Protein AF-A0A518FLQ7-F1 (afdb_monomer_lite)

Secondary structure (DSSP, 8-state):
-B-TT----HHHHGGGTT---SEEE-TT----HHHHHHHHHHS-TTS-PEEE---

Radius of gyration: 10.25 Å; chains: 1; bounding box: 26×19×23 Å

Sequence (55 aa):
MYLRNTNITDEGLKQLHGLAVYEIDLTETRVSDAAVAELLATIPAYLDCQIIRKP

Foldseek 3Di:
DECAPHAQELVNLVVCAQDQDQEYEQENYPYDPVSVVVRVVRHPPVHNHYYHYDD

Structure (mmCIF, N/CA/C/O backbone):
data_AF-A0A518FLQ7-F1
#
_entry.id   AF-A0A518FLQ7-F1
#
loop_
_atom_site.group_PDB
_atom_site.id
_atom_site.type_symbol
_atom_site.label_atom_id
_atom_site.label_alt_id
_atom_site.label_comp_id
_atom_site.label_asym_id
_atom_site.label_entity_id
_atom_site.label_seq_id
_atom_site.pdbx_PDB_ins_code
_atom_site.Cartn_x
_atom_site.Cartn_y
_atom_site.Cartn_z
_atom_site.occupancy
_atom_site.B_iso_or_equiv
_atom_site.auth_seq_id
_atom_site.auth_comp_id
_atom_site.auth_asym_id
_atom_site.auth_atom_id
_atom_site.pdbx_PDB_model_num
ATOM 1 N N . MET A 1 1 ? -3.415 6.229 -7.631 1.00 91.06 1 MET A N 1
ATOM 2 C CA . 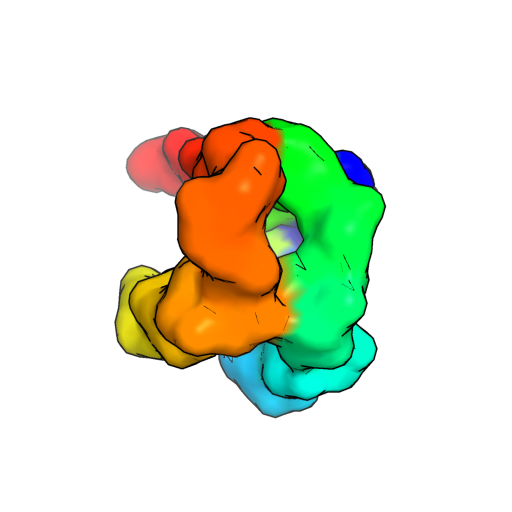MET A 1 1 ? -4.568 5.322 -7.453 1.00 91.06 1 MET A CA 1
ATOM 3 C C . MET A 1 1 ? -5.274 5.717 -6.168 1.00 91.06 1 MET A C 1
ATOM 5 O O . MET A 1 1 ? -4.611 5.846 -5.150 1.00 91.06 1 MET A O 1
ATOM 9 N N . TYR A 1 2 ? -6.589 5.932 -6.206 1.00 94.38 2 TYR A N 1
ATOM 10 C CA . TYR A 1 2 ? -7.353 6.385 -5.039 1.00 94.38 2 TYR A CA 1
ATOM 11 C C . TYR A 1 2 ? -8.158 5.226 -4.449 1.00 94.38 2 TYR A C 1
ATOM 13 O O . TYR A 1 2 ? -9.171 4.835 -5.023 1.00 94.38 2 TYR A O 1
ATOM 21 N N . LEU A 1 3 ? -7.698 4.682 -3.320 1.00 95.38 3 LEU A N 1
ATOM 22 C CA . LEU A 1 3 ? -8.368 3.613 -2.567 1.00 95.38 3 LEU A CA 1
ATOM 23 C C . LEU A 1 3 ? -8.886 4.100 -1.208 1.00 95.38 3 LEU A C 1
ATOM 25 O O . LEU A 1 3 ? -9.356 3.291 -0.403 1.00 95.38 3 LEU A O 1
ATOM 29 N N . ARG A 1 4 ? -8.818 5.412 -0.955 1.00 95.31 4 ARG A N 1
ATOM 30 C CA . ARG A 1 4 ? -9.305 6.024 0.278 1.00 95.31 4 ARG A CA 1
ATOM 31 C C . ARG A 1 4 ? -10.743 5.612 0.584 1.00 95.31 4 ARG A C 1
ATOM 33 O O . ARG A 1 4 ? -11.578 5.543 -0.322 1.00 95.31 4 ARG A O 1
ATOM 40 N N . ASN A 1 5 ? -11.020 5.361 1.857 1.00 95.38 5 ASN A N 1
ATOM 41 C CA . ASN A 1 5 ? -12.352 5.035 2.375 1.00 95.38 5 ASN A CA 1
ATOM 42 C C . ASN A 1 5 ? -12.962 3.761 1.756 1.00 95.38 5 ASN A C 1
ATOM 44 O O . ASN A 1 5 ? -14.182 3.586 1.747 1.00 95.38 5 ASN A O 1
ATOM 48 N N . THR A 1 6 ? -12.132 2.865 1.217 1.00 96.31 6 THR A N 1
ATOM 49 C CA . THR A 1 6 ? -12.573 1.544 0.759 1.00 96.31 6 THR A CA 1
ATOM 50 C C . THR A 1 6 ? -12.353 0.492 1.845 1.00 96.31 6 THR A C 1
ATOM 52 O O . THR A 1 6 ? -11.488 0.625 2.708 1.00 96.31 6 THR A O 1
ATOM 55 N N . ASN A 1 7 ? -13.104 -0.610 1.771 1.00 95.44 7 ASN A N 1
ATOM 56 C CA . ASN A 1 7 ? -12.910 -1.780 2.638 1.00 95.44 7 ASN A CA 1
ATOM 57 C C . ASN A 1 7 ? -11.804 -2.721 2.122 1.00 95.44 7 ASN A C 1
ATOM 59 O O . ASN A 1 7 ? -11.891 -3.933 2.318 1.00 95.44 7 ASN A O 1
ATOM 63 N N . ILE A 1 8 ? -10.791 -2.193 1.428 1.00 95.81 8 ILE A N 1
ATOM 64 C CA . ILE A 1 8 ? -9.661 -3.010 0.985 1.00 95.81 8 ILE A CA 1
ATOM 65 C C . ILE A 1 8 ? -8.916 -3.585 2.201 1.00 95.81 8 ILE A C 1
ATOM 67 O O . ILE A 1 8 ? -8.731 -2.911 3.217 1.00 95.81 8 ILE A O 1
ATOM 71 N N . THR A 1 9 ? -8.531 -4.854 2.090 1.00 95.62 9 THR A N 1
ATOM 72 C CA . THR A 1 9 ? -7.755 -5.598 3.089 1.00 95.62 9 THR A CA 1
ATOM 73 C C . THR A 1 9 ? -6.331 -5.832 2.593 1.00 95.62 9 THR A C 1
ATOM 75 O O . THR A 1 9 ? -6.038 -5.614 1.416 1.00 95.62 9 THR A O 1
ATOM 78 N N . ASP A 1 10 ? -5.467 -6.345 3.465 1.00 97.12 10 ASP A N 1
ATOM 79 C CA . ASP A 1 10 ? -4.106 -6.769 3.118 1.00 97.12 10 ASP A CA 1
ATOM 80 C C . ASP A 1 10 ? -4.102 -7.757 1.933 1.00 97.12 10 ASP A C 1
ATOM 82 O O . ASP A 1 10 ? -3.348 -7.599 0.975 1.00 97.12 10 ASP A O 1
ATOM 86 N N . GLU A 1 11 ? -5.021 -8.724 1.923 1.00 95.81 11 GLU A N 1
ATOM 87 C CA . GLU A 1 11 ? -5.217 -9.677 0.822 1.00 95.81 11 GLU A CA 1
ATOM 88 C C . GLU A 1 11 ? -5.657 -8.996 -0.476 1.00 95.81 11 GLU A C 1
ATOM 90 O O . GLU A 1 11 ? -5.225 -9.394 -1.559 1.00 95.81 11 GLU A O 1
ATOM 95 N N . GLY A 1 12 ? -6.506 -7.970 -0.381 1.00 94.31 12 GLY A N 1
ATOM 96 C CA . GLY A 1 12 ? -6.902 -7.166 -1.534 1.00 94.31 12 GLY A CA 1
ATOM 97 C C . GLY A 1 12 ? -5.725 -6.378 -2.107 1.00 94.31 12 GLY A C 1
ATOM 98 O O . GLY A 1 12 ? -5.588 -6.277 -3.324 1.00 94.31 12 GLY A O 1
ATOM 99 N N . LEU A 1 13 ? -4.839 -5.879 -1.242 1.00 94.88 13 LEU A N 1
ATOM 100 C CA . LEU A 1 13 ? -3.654 -5.124 -1.640 1.00 94.88 13 LEU A CA 1
ATOM 101 C C . LEU A 1 13 ? -2.668 -5.971 -2.459 1.00 94.88 13 LEU A C 1
ATOM 103 O O . LEU A 1 13 ? -2.055 -5.458 -3.392 1.00 94.88 13 LEU A O 1
ATOM 107 N N . LYS A 1 14 ? -2.579 -7.281 -2.198 1.00 94.56 14 LYS A N 1
ATOM 108 C CA . LYS A 1 14 ? -1.731 -8.209 -2.975 1.00 94.56 14 LYS A CA 1
ATOM 109 C C . LYS A 1 14 ? -2.106 -8.290 -4.455 1.00 94.56 14 LYS A C 1
ATOM 111 O O . LYS A 1 14 ? -1.262 -8.603 -5.289 1.00 94.56 14 LYS A O 1
ATOM 116 N N . GLN A 1 15 ? -3.353 -7.975 -4.809 1.00 93.44 15 GLN A N 1
ATOM 117 C CA .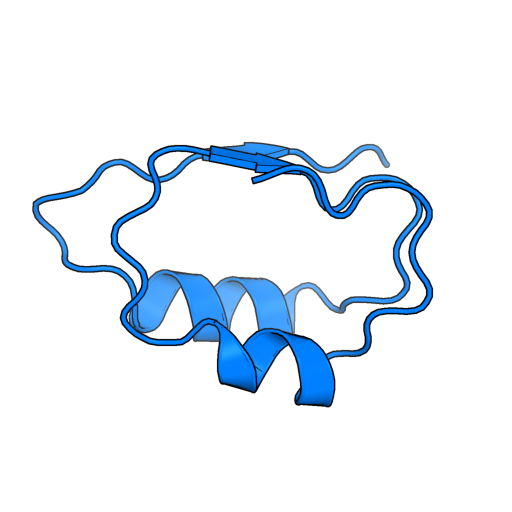 GLN A 1 15 ? -3.790 -7.910 -6.211 1.00 93.44 15 GLN A CA 1
ATOM 118 C C . GLN A 1 15 ? -3.187 -6.716 -6.968 1.00 93.44 15 GLN A C 1
ATOM 120 O O . GLN A 1 15 ? -3.307 -6.633 -8.187 1.00 93.44 15 GLN A O 1
ATOM 125 N N . LEU A 1 16 ? -2.546 -5.787 -6.254 1.00 91.12 16 LEU A N 1
ATOM 126 C CA . LEU A 1 16 ? -1.909 -4.595 -6.807 1.00 91.12 16 LEU A CA 1
ATOM 127 C C . LEU A 1 16 ? -0.408 -4.794 -7.078 1.00 91.12 16 LEU A C 1
ATOM 129 O O . LEU A 1 16 ? 0.262 -3.858 -7.515 1.00 91.12 16 LEU A O 1
ATOM 133 N N . HIS A 1 17 ? 0.135 -5.989 -6.826 1.00 90.56 17 HIS A N 1
ATOM 134 C CA . HIS A 1 17 ? 1.547 -6.281 -7.062 1.00 90.56 17 HIS A CA 1
ATOM 135 C C . HIS A 1 17 ? 1.934 -6.092 -8.534 1.00 90.56 17 HIS A C 1
ATOM 137 O O . HIS A 1 17 ? 1.223 -6.515 -9.445 1.00 90.56 17 HIS A O 1
ATOM 143 N N . GLY A 1 18 ? 3.088 -5.462 -8.764 1.00 85.69 18 GLY A N 1
ATOM 144 C CA . GLY A 1 18 ? 3.602 -5.192 -10.109 1.00 85.69 18 GLY A CA 1
ATOM 145 C C . GLY A 1 18 ? 2.892 -4.056 -10.855 1.00 85.69 18 GLY A C 1
ATOM 146 O O . GLY A 1 18 ? 3.190 -3.824 -12.028 1.00 85.69 18 GLY A O 1
ATOM 147 N N . LEU A 1 19 ? 1.976 -3.327 -10.207 1.00 89.19 19 LEU A N 1
ATOM 148 C CA . LEU A 1 19 ? 1.400 -2.121 -10.793 1.00 89.19 19 LEU A CA 1
ATOM 149 C C . LEU A 1 19 ? 2.444 -1.008 -10.890 1.00 89.19 19 LEU A C 1
ATOM 151 O O . LEU A 1 19 ? 3.109 -0.655 -9.918 1.00 89.19 19 LEU A O 1
ATOM 155 N N . ALA A 1 20 ? 2.523 -0.396 -12.069 1.00 88.75 20 ALA A N 1
ATOM 156 C CA . ALA A 1 20 ? 3.313 0.804 -12.288 1.00 88.75 20 ALA A CA 1
ATOM 157 C C . ALA A 1 20 ? 2.462 2.051 -11.995 1.00 88.75 20 ALA A C 1
ATOM 159 O O . ALA A 1 20 ? 1.864 2.638 -12.897 1.00 88.75 20 ALA A O 1
ATOM 160 N N . VAL A 1 21 ? 2.372 2.434 -10.718 1.00 90.00 21 VAL A N 1
ATOM 161 C CA . VAL A 1 21 ? 1.686 3.653 -10.261 1.00 90.00 21 VAL A CA 1
ATOM 162 C C . VAL A 1 21 ? 2.620 4.556 -9.454 1.00 90.00 21 VAL A C 1
ATOM 164 O O . VAL A 1 21 ? 3.443 4.073 -8.690 1.00 90.00 21 VAL A O 1
ATOM 167 N N . TYR A 1 22 ? 2.478 5.874 -9.619 1.00 91.44 22 TYR A N 1
ATOM 168 C CA . TYR A 1 22 ? 3.290 6.880 -8.912 1.00 91.44 22 TYR A CA 1
ATOM 169 C C . TYR A 1 22 ? 2.727 7.278 -7.543 1.00 91.44 22 TYR A C 1
ATOM 171 O O . TYR A 1 22 ? 3.424 7.876 -6.734 1.00 91.44 22 TYR A O 1
ATOM 179 N N . GLU A 1 23 ? 1.455 6.986 -7.284 1.00 93.50 23 GLU A N 1
ATOM 180 C CA . GLU A 1 23 ? 0.781 7.369 -6.045 1.00 93.50 23 GLU A CA 1
ATOM 181 C C . GLU A 1 23 ? -0.291 6.336 -5.702 1.00 93.50 23 GLU A C 1
ATOM 183 O O . GLU A 1 23 ? -1.024 5.889 -6.594 1.00 93.50 23 GLU A O 1
ATOM 188 N N . ILE A 1 24 ? -0.432 5.987 -4.424 1.00 95.38 24 ILE A N 1
ATOM 189 C CA . ILE A 1 24 ? -1.553 5.205 -3.893 1.00 95.38 24 ILE A CA 1
ATOM 190 C C . ILE A 1 24 ? -2.038 5.854 -2.595 1.00 95.38 24 ILE A C 1
ATOM 192 O O . ILE A 1 24 ? -1.289 5.981 -1.630 1.00 95.38 24 ILE A O 1
ATOM 196 N N . ASP A 1 25 ? -3.310 6.240 -2.570 1.00 96.00 25 ASP A N 1
ATOM 197 C CA . ASP A 1 25 ? -3.971 6.794 -1.390 1.00 96.00 25 ASP A CA 1
ATOM 198 C C . ASP A 1 25 ? -4.748 5.697 -0.655 1.00 96.00 25 ASP A C 1
ATOM 200 O O . ASP A 1 25 ? -5.740 5.179 -1.177 1.00 96.00 25 ASP A O 1
ATOM 204 N N . LEU A 1 26 ? -4.269 5.353 0.543 1.00 96.38 26 LEU A N 1
ATOM 205 C CA . LEU A 1 26 ? -4.810 4.333 1.448 1.00 96.38 26 LEU A CA 1
ATOM 206 C C . LEU A 1 26 ? -5.424 4.954 2.717 1.00 96.38 26 LEU A C 1
ATOM 208 O O . LEU A 1 26 ? -5.591 4.270 3.731 1.00 96.38 26 LEU A O 1
ATOM 212 N N . THR A 1 27 ? -5.757 6.245 2.690 1.00 95.56 27 THR A N 1
ATOM 213 C CA . THR A 1 27 ? -6.393 6.950 3.814 1.00 95.56 27 THR A CA 1
ATOM 214 C C . THR A 1 27 ? -7.723 6.292 4.214 1.00 95.56 27 THR A C 1
ATOM 216 O O . THR A 1 27 ? -8.498 5.885 3.352 1.00 95.56 27 THR A O 1
ATOM 219 N N . GLU A 1 28 ? -7.997 6.171 5.519 1.00 94.75 28 GLU A N 1
ATOM 220 C CA . GLU A 1 28 ? -9.220 5.531 6.055 1.00 94.75 28 GLU A CA 1
ATOM 221 C C . GLU A 1 28 ? -9.462 4.092 5.536 1.00 94.75 28 GLU A C 1
ATOM 223 O O . GLU A 1 28 ? -10.602 3.646 5.403 1.00 94.75 28 GLU A O 1
ATOM 228 N N . THR A 1 29 ? -8.392 3.343 5.246 1.00 95.12 29 THR A N 1
ATOM 229 C CA . THR A 1 29 ? -8.462 1.904 4.932 1.00 95.12 29 THR A CA 1
ATOM 230 C C . THR A 1 29 ? -8.047 1.050 6.134 1.00 95.12 29 THR A C 1
ATOM 232 O O . THR A 1 29 ? -7.510 1.551 7.122 1.00 95.12 29 THR A O 1
ATOM 235 N N . ARG A 1 30 ? -8.290 -0.265 6.061 1.00 93.00 30 ARG 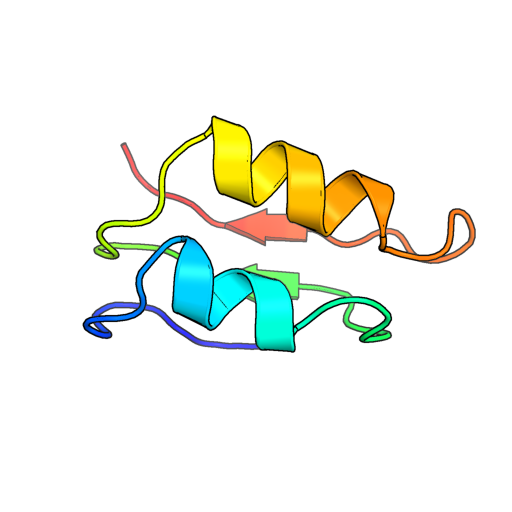A N 1
ATOM 236 C CA . ARG A 1 30 ? -7.919 -1.233 7.113 1.00 93.00 30 ARG A CA 1
ATOM 237 C C . ARG A 1 30 ? -6.594 -1.952 6.834 1.00 93.00 30 ARG A C 1
ATOM 239 O O . ARG A 1 30 ? -6.342 -2.999 7.419 1.00 93.00 30 ARG A O 1
ATOM 246 N N . VAL A 1 31 ? -5.786 -1.414 5.923 1.00 95.81 31 VAL A N 1
ATOM 247 C CA . VAL A 1 31 ? -4.542 -2.040 5.460 1.00 95.81 31 VAL A CA 1
ATOM 248 C C . VAL A 1 31 ? -3.428 -1.849 6.491 1.00 95.81 31 VAL A C 1
ATOM 250 O O . VAL A 1 31 ? -3.206 -0.740 6.989 1.00 95.81 31 VAL A O 1
ATOM 253 N N . SER A 1 32 ? -2.704 -2.917 6.812 1.00 95.81 32 SER A N 1
ATOM 254 C CA . SER A 1 32 ? -1.588 -2.881 7.760 1.00 95.81 32 SER A CA 1
ATOM 255 C C . SER A 1 32 ? -0.328 -2.237 7.169 1.00 95.81 32 SER A C 1
ATOM 257 O O . SER A 1 32 ? -0.142 -2.167 5.954 1.00 95.81 32 SER A O 1
ATOM 259 N N . ASP A 1 33 ? 0.581 -1.764 8.025 1.00 94.94 33 ASP A N 1
ATOM 260 C CA . ASP A 1 33 ? 1.908 -1.303 7.578 1.00 94.94 33 ASP A CA 1
ATOM 261 C C . ASP A 1 33 ? 2.722 -2.427 6.922 1.00 94.94 33 ASP A C 1
ATOM 263 O O . ASP A 1 33 ? 3.488 -2.176 5.992 1.00 94.94 33 ASP A O 1
ATOM 267 N N . ALA A 1 34 ? 2.522 -3.675 7.360 1.00 95.94 34 ALA A N 1
ATOM 268 C CA . ALA A 1 34 ? 3.191 -4.837 6.787 1.00 95.94 34 ALA A CA 1
ATOM 269 C C . ALA A 1 34 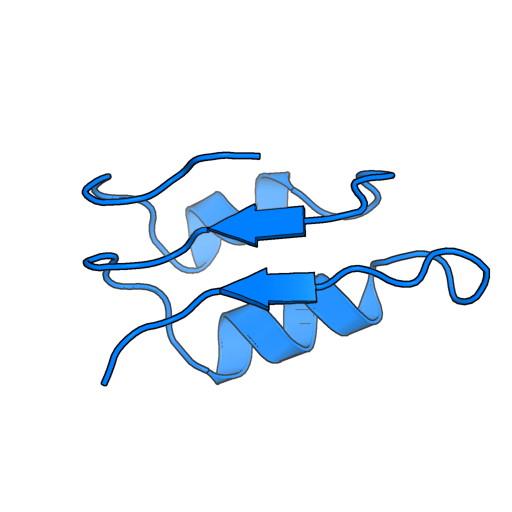? 2.769 -5.074 5.330 1.00 95.94 34 ALA A C 1
ATOM 271 O O . ALA A 1 34 ? 3.627 -5.267 4.471 1.00 95.94 34 ALA A O 1
ATOM 272 N N . ALA A 1 35 ? 1.468 -4.993 5.035 1.00 95.56 35 ALA A N 1
ATOM 273 C CA . ALA A 1 35 ? 0.970 -5.127 3.670 1.00 95.56 35 ALA A CA 1
ATOM 274 C C . ALA A 1 35 ? 1.454 -3.986 2.761 1.00 95.56 35 ALA A C 1
ATOM 276 O O . ALA A 1 35 ? 1.807 -4.226 1.609 1.00 95.56 35 ALA A O 1
ATOM 277 N N . VAL A 1 36 ? 1.545 -2.754 3.276 1.00 94.50 36 VAL A N 1
ATOM 278 C CA . VAL A 1 36 ? 2.122 -1.625 2.523 1.00 94.50 36 VAL A CA 1
ATOM 279 C C . VAL A 1 36 ? 3.597 -1.865 2.196 1.00 94.50 36 VAL A C 1
ATOM 281 O O . VAL A 1 36 ? 4.016 -1.621 1.064 1.00 94.50 36 VAL A O 1
ATOM 284 N N . ALA A 1 37 ? 4.382 -2.368 3.150 1.00 93.56 37 ALA A N 1
ATOM 285 C CA . ALA A 1 37 ? 5.781 -2.713 2.912 1.00 93.56 37 ALA A CA 1
ATOM 286 C C . ALA A 1 37 ? 5.932 -3.837 1.870 1.00 93.56 37 ALA A C 1
ATOM 288 O O . ALA A 1 37 ? 6.804 -3.749 1.004 1.00 93.56 37 ALA A O 1
ATOM 289 N N . GLU A 1 38 ? 5.064 -4.857 1.914 1.00 94.94 38 GLU A N 1
ATOM 290 C CA . GLU A 1 38 ? 5.012 -5.921 0.901 1.00 94.94 38 GLU A CA 1
ATOM 291 C C . GLU A 1 38 ? 4.710 -5.343 -0.488 1.00 94.94 38 GLU A C 1
ATOM 293 O O . GLU A 1 38 ? 5.461 -5.600 -1.427 1.00 94.94 38 GLU A O 1
ATOM 298 N N . LEU A 1 39 ? 3.685 -4.490 -0.609 1.00 93.12 39 LEU A N 1
ATOM 299 C CA . LEU A 1 39 ? 3.333 -3.837 -1.871 1.00 93.12 39 LEU A CA 1
A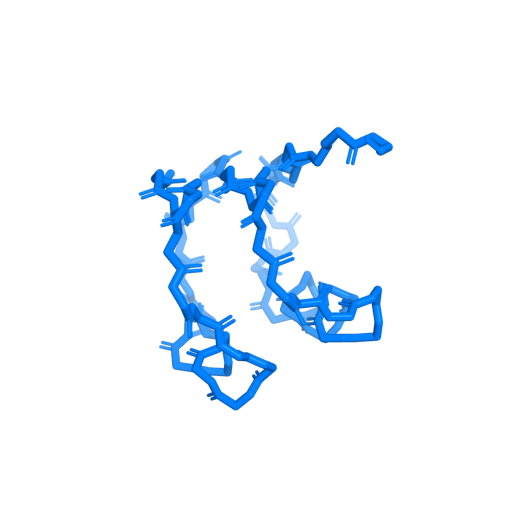TOM 300 C C . LEU A 1 39 ? 4.513 -3.042 -2.439 1.00 93.12 39 LEU A C 1
ATOM 302 O O . LEU A 1 39 ? 4.855 -3.234 -3.605 1.00 93.12 39 LEU A O 1
ATOM 306 N N . LEU A 1 40 ? 5.157 -2.197 -1.626 1.00 90.62 40 LEU A N 1
ATOM 307 C CA . LEU A 1 40 ? 6.310 -1.387 -2.038 1.00 90.62 40 LEU A CA 1
ATOM 308 C C . LEU A 1 40 ? 7.476 -2.246 -2.539 1.00 90.62 40 LEU A C 1
ATOM 310 O O . LEU A 1 40 ? 8.122 -1.877 -3.515 1.00 90.62 40 LEU A O 1
ATOM 314 N N . ALA A 1 41 ? 7.714 -3.413 -1.933 1.00 92.25 41 ALA A N 1
ATOM 315 C CA . ALA A 1 41 ? 8.747 -4.343 -2.388 1.00 92.25 41 ALA A CA 1
ATOM 316 C C . ALA A 1 41 ? 8.454 -4.944 -3.777 1.00 92.25 41 ALA A C 1
ATOM 318 O O . ALA A 1 41 ? 9.370 -5.432 -4.440 1.00 92.25 41 ALA A O 1
ATOM 319 N N . THR A 1 42 ? 7.196 -4.908 -4.229 1.00 92.44 42 THR A N 1
ATOM 320 C CA . THR A 1 42 ? 6.802 -5.357 -5.576 1.00 92.44 42 THR A CA 1
ATOM 321 C C . THR A 1 42 ? 6.808 -4.246 -6.622 1.00 92.44 42 THR A C 1
ATOM 323 O O . THR A 1 42 ? 6.694 -4.535 -7.817 1.00 92.44 42 THR A O 1
ATOM 326 N N . ILE A 1 43 ? 6.932 -2.984 -6.202 1.00 88.06 43 ILE A N 1
ATOM 327 C CA . ILE A 1 43 ? 6.991 -1.854 -7.125 1.00 88.06 43 ILE A CA 1
ATOM 328 C C . ILE A 1 43 ? 8.377 -1.830 -7.780 1.00 88.06 43 ILE A C 1
ATOM 330 O O . ILE A 1 43 ? 9.392 -1.961 -7.090 1.00 88.06 43 ILE A O 1
ATOM 334 N N . PRO A 1 44 ? 8.463 -1.669 -9.113 1.00 88.19 44 PRO A N 1
ATOM 335 C CA . PRO A 1 44 ? 9.751 -1.581 -9.780 1.00 88.19 44 PRO A CA 1
ATOM 336 C C . PRO A 1 44 ? 10.595 -0.422 -9.240 1.00 88.19 44 PRO A C 1
ATOM 338 O O . PRO A 1 44 ? 10.124 0.706 -9.168 1.00 88.19 44 PRO A O 1
ATOM 341 N N . ALA A 1 45 ? 11.874 -0.675 -8.953 1.00 85.06 45 ALA A N 1
ATOM 342 C CA . ALA A 1 45 ? 12.775 0.308 -8.337 1.00 85.06 45 ALA A CA 1
ATOM 343 C C . ALA A 1 45 ? 13.001 1.596 -9.160 1.00 85.06 45 ALA A C 1
ATOM 345 O O . ALA A 1 45 ? 13.505 2.582 -8.632 1.00 85.06 45 ALA A O 1
ATOM 346 N N . TYR A 1 46 ? 12.661 1.598 -10.454 1.00 86.50 46 TYR A N 1
ATOM 347 C CA . TYR A 1 46 ? 12.712 2.797 -11.301 1.00 86.50 46 TYR A CA 1
ATOM 348 C C . TYR A 1 46 ? 11.500 3.721 -11.114 1.00 86.50 46 TYR A C 1
ATOM 350 O O . TYR A 1 46 ? 11.465 4.808 -11.690 1.00 86.50 46 TYR A O 1
ATOM 358 N N . LEU A 1 47 ? 10.490 3.276 -10.368 1.00 87.75 47 LEU A N 1
ATOM 359 C CA . LEU A 1 47 ? 9.260 4.001 -10.131 1.00 87.75 47 LEU A CA 1
ATOM 360 C C . LEU A 1 47 ? 9.241 4.510 -8.691 1.00 87.75 47 LEU A C 1
ATOM 362 O O . LEU A 1 47 ? 9.202 3.729 -7.745 1.00 87.75 47 LEU A O 1
ATOM 366 N N . ASP A 1 48 ? 9.244 5.829 -8.537 1.00 87.75 48 ASP A N 1
ATOM 367 C CA . ASP A 1 48 ? 9.041 6.464 -7.239 1.00 87.75 48 ASP A CA 1
ATOM 368 C C . ASP A 1 48 ? 7.536 6.505 -6.940 1.00 87.75 48 ASP A C 1
ATOM 370 O O . ASP A 1 48 ? 6.808 7.362 -7.449 1.00 87.75 48 ASP A O 1
ATOM 374 N N . CYS A 1 49 ? 7.050 5.505 -6.201 1.00 91.06 49 CYS A N 1
ATOM 375 C CA . CYS A 1 49 ? 5.652 5.416 -5.793 1.00 91.06 49 CYS A CA 1
ATOM 376 C C . CYS A 1 49 ? 5.455 6.009 -4.398 1.00 91.06 49 CYS A C 1
ATOM 378 O O . CYS A 1 49 ? 5.988 5.505 -3.409 1.00 91.06 49 CYS A O 1
ATOM 380 N N . GLN A 1 50 ? 4.597 7.020 -4.301 1.00 92.62 50 GLN A N 1
ATOM 381 C CA . GLN A 1 50 ? 4.216 7.640 -3.039 1.00 92.62 50 GLN A CA 1
ATOM 382 C C . GLN A 1 50 ? 2.999 6.944 -2.423 1.00 92.62 50 GLN A C 1
ATOM 384 O O . GLN A 1 50 ? 1.987 6.714 -3.085 1.00 92.62 50 GLN A O 1
ATOM 389 N N . ILE A 1 51 ? 3.081 6.630 -1.131 1.00 93.06 51 ILE A N 1
ATOM 390 C CA . ILE A 1 51 ? 1.956 6.108 -0.352 1.00 93.06 51 ILE A CA 1
ATOM 391 C C . ILE A 1 51 ? 1.403 7.241 0.510 1.00 93.06 51 ILE A C 1
ATOM 393 O O . ILE A 1 51 ? 2.115 7.788 1.351 1.00 93.06 51 ILE A O 1
ATOM 397 N N . ILE A 1 52 ? 0.122 7.566 0.332 1.00 95.00 52 ILE A N 1
ATOM 398 C CA . ILE A 1 52 ? -0.584 8.535 1.172 1.00 95.00 52 ILE A CA 1
ATOM 399 C C . ILE A 1 52 ? -1.383 7.770 2.225 1.00 95.00 52 ILE A C 1
ATOM 401 O O . ILE A 1 52 ? -2.275 6.980 1.911 1.00 95.00 52 ILE A O 1
ATOM 405 N N . ARG A 1 53 ? -1.059 8.029 3.493 1.00 90.06 53 ARG A N 1
ATOM 406 C CA . ARG A 1 53 ? -1.814 7.587 4.668 1.00 90.06 53 ARG A CA 1
ATOM 407 C C . ARG A 1 53 ? -1.964 8.770 5.615 1.00 90.06 53 ARG A C 1
ATOM 409 O O . ARG A 1 53 ? -1.016 9.535 5.794 1.00 90.06 53 ARG A O 1
ATOM 416 N N . LYS A 1 54 ? -3.134 8.916 6.233 1.00 79.25 54 LYS A N 1
ATOM 417 C CA . LYS A 1 54 ? -3.284 9.761 7.425 1.00 79.25 54 LYS A CA 1
ATOM 418 C C . LYS A 1 54 ? -3.118 8.906 8.688 1.00 79.25 54 LYS A C 1
ATOM 420 O O . LYS A 1 54 ? -3.431 7.715 8.613 1.00 79.25 54 LYS A O 1
ATOM 425 N N . PRO A 1 55 ? -2.602 9.483 9.790 1.00 59.94 55 PRO A N 1
ATOM 426 C CA . PRO A 1 55 ? -2.697 8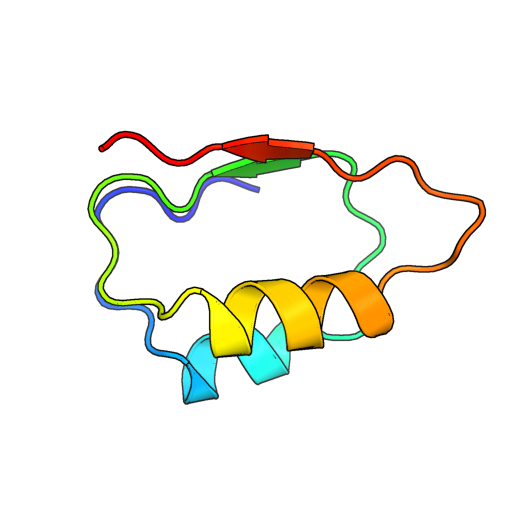.861 11.108 1.00 59.94 55 PRO A CA 1
ATOM 427 C C . PRO A 1 55 ? -4.155 8.617 11.513 1.00 59.94 55 PRO A C 1
ATOM 429 O O . PRO A 1 55 ? -5.042 9.346 11.005 1.00 59.94 55 PRO A O 1
#

Organism: NCBI:txid2527978

pLDDT: mean 92.09, std 5.63, range [59.94, 97.12]